Protein AF-A0A7Z3C483-F1 (afdb_monomer_lite)

Radius of gyration: 14.47 Å; chains: 1; bounding box: 39×28×50 Å

Foldseek 3Di:
DDPPLPPADEDDPPFDWDFLVVLQVVLCVVPVDHDDSVLLVVQCVVSVHYWDWDWDDPDVVDIDTTTIGGPVCSVSSSVSVVVVRVVVVVVD

Secondary structure (DSSP, 8-state):
--------PPPPTT--EEEHHHHHHHHHHHHS----THHHHHHHHHHT---EEEEEEEETTEEEEEEEEEGGGHHHHHHHHHHHHHHHHHT-

Structure (mmCIF, N/CA/C/O backbone):
data_AF-A0A7Z3C483-F1
#
_entry.id   AF-A0A7Z3C483-F1
#
loop_
_atom_site.group_PDB
_atom_site.id
_atom_site.type_symbol
_atom_site.label_atom_id
_atom_site.label_alt_id
_atom_site.label_comp_id
_atom_site.label_asym_id
_atom_site.label_entity_id
_atom_site.label_seq_id
_atom_site.pdbx_PDB_ins_co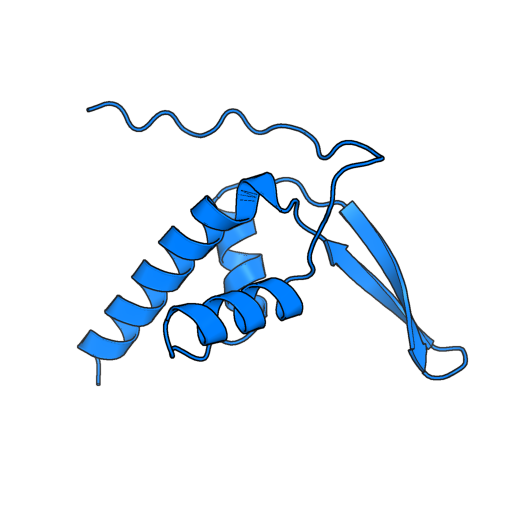de
_atom_site.Cartn_x
_atom_site.Cartn_y
_atom_site.Cartn_z
_atom_site.occupancy
_atom_site.B_iso_or_equiv
_atom_site.auth_seq_id
_atom_site.auth_comp_id
_atom_site.auth_asym_id
_atom_site.auth_atom_id
_atom_site.pdbx_PDB_model_num
ATOM 1 N N . MET A 1 1 ? 2.720 10.411 -25.802 1.00 40.12 1 MET A N 1
ATOM 2 C CA . MET A 1 1 ? 1.680 9.775 -24.967 1.00 40.12 1 MET A CA 1
ATOM 3 C C . MET A 1 1 ? 1.763 10.394 -23.585 1.00 40.12 1 MET A C 1
ATOM 5 O O . MET A 1 1 ? 2.707 10.119 -22.860 1.00 40.12 1 MET A O 1
ATOM 9 N N . THR A 1 2 ? 0.871 11.326 -23.266 1.00 37.53 2 THR A N 1
ATOM 10 C CA . THR A 1 2 ? 0.874 12.028 -21.979 1.00 37.53 2 THR A CA 1
ATOM 11 C C . THR A 1 2 ? 0.319 11.070 -20.931 1.00 37.53 2 THR A C 1
ATOM 13 O O . THR A 1 2 ? -0.877 10.782 -20.942 1.00 37.53 2 THR A O 1
ATOM 16 N N . GLN A 1 3 ? 1.180 10.523 -20.069 1.00 44.03 3 GLN A N 1
ATOM 17 C CA . GLN A 1 3 ? 0.726 9.835 -18.862 1.00 44.03 3 GLN A CA 1
ATOM 18 C C . GLN A 1 3 ? -0.049 10.869 -18.043 1.00 44.03 3 GLN A C 1
ATOM 20 O O . GLN A 1 3 ? 0.531 11.811 -17.508 1.00 44.03 3 GLN A O 1
ATOM 25 N N . LYS A 1 4 ? -1.382 10.760 -18.038 1.00 41.94 4 LYS A N 1
ATOM 26 C CA . LYS A 1 4 ? -2.223 11.528 -17.126 1.00 41.94 4 LYS A CA 1
ATOM 27 C C . LYS A 1 4 ? -1.846 11.067 -15.727 1.00 41.94 4 LYS A C 1
ATOM 29 O O . LYS A 1 4 ? -2.159 9.940 -15.360 1.00 41.94 4 LYS A O 1
ATOM 34 N N . THR A 1 5 ? -1.166 11.922 -14.970 1.00 50.47 5 THR A N 1
ATOM 35 C CA . THR A 1 5 ? -1.083 11.774 -13.518 1.00 50.47 5 THR A CA 1
ATOM 36 C C . THR A 1 5 ? -2.509 11.535 -13.018 1.00 50.47 5 THR A C 1
ATOM 38 O O . THR A 1 5 ? -3.387 12.331 -13.380 1.00 50.47 5 THR A O 1
ATOM 41 N N . PRO A 1 6 ? -2.794 10.439 -12.292 1.00 54.50 6 PRO A N 1
ATOM 42 C CA . PRO A 1 6 ? -4.140 10.204 -11.795 1.00 54.50 6 PRO A CA 1
ATOM 43 C C . PRO A 1 6 ? -4.551 11.424 -10.971 1.00 54.50 6 PRO A C 1
ATOM 45 O O . PRO A 1 6 ? -3.786 11.907 -10.138 1.00 54.50 6 PRO A O 1
ATOM 48 N N . ALA A 1 7 ? -5.727 11.982 -11.262 1.00 57.03 7 ALA A N 1
ATOM 49 C CA . ALA A 1 7 ? -6.278 13.044 -10.437 1.00 57.03 7 ALA A CA 1
ATOM 50 C C . ALA A 1 7 ? -6.473 12.457 -9.036 1.00 57.03 7 ALA A C 1
ATOM 52 O O . ALA A 1 7 ? -7.289 11.550 -8.866 1.00 57.03 7 ALA A O 1
ATOM 53 N N . PHE A 1 8 ? -5.675 12.916 -8.070 1.00 66.81 8 PHE A N 1
ATOM 54 C CA . PHE A 1 8 ? -5.706 12.389 -6.712 1.00 66.81 8 PHE A CA 1
ATOM 55 C C . PHE A 1 8 ? -7.077 12.653 -6.112 1.00 66.81 8 PHE A C 1
ATOM 57 O O . PHE A 1 8 ? -7.489 13.792 -5.891 1.00 66.81 8 PHE A O 1
ATOM 64 N N . ARG A 1 9 ? -7.809 11.563 -5.940 1.00 83.50 9 ARG A N 1
ATOM 65 C CA . ARG A 1 9 ? -9.148 11.530 -5.377 1.00 83.50 9 ARG A CA 1
ATOM 66 C C . ARG A 1 9 ? -9.038 11.230 -3.887 1.00 83.50 9 ARG A C 1
ATOM 68 O O . ARG A 1 9 ? -8.134 10.512 -3.470 1.00 83.50 9 ARG A O 1
ATOM 75 N N . SER A 1 10 ? -9.991 11.724 -3.113 1.00 86.06 10 SER A N 1
ATOM 76 C CA . SER A 1 10 ? -10.141 11.299 -1.724 1.00 86.06 10 SER A CA 1
ATOM 77 C C . SER A 1 10 ? -10.856 9.952 -1.643 1.00 86.06 10 SER A C 1
ATOM 79 O O . SER A 1 10 ? -11.753 9.673 -2.452 1.00 86.06 10 SER A O 1
ATOM 81 N N . ILE A 1 11 ? -10.483 9.136 -0.657 1.00 89.44 11 ILE A N 1
ATOM 82 C CA . ILE A 1 11 ? -11.164 7.863 -0.376 1.00 89.44 11 ILE A CA 1
ATOM 83 C C . ILE A 1 11 ? -12.574 8.148 0.162 1.00 89.44 11 ILE A C 1
ATOM 85 O O . ILE A 1 11 ? -12.760 8.964 1.067 1.00 89.44 11 ILE A O 1
ATOM 89 N N . LYS A 1 12 ? -13.591 7.480 -0.3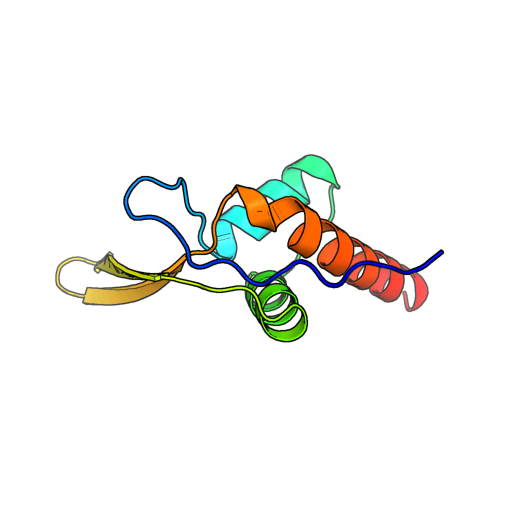95 1.00 89.19 12 LYS A N 1
ATOM 90 C CA . LYS A 1 12 ? -14.989 7.631 0.051 1.00 89.19 12 LYS A CA 1
ATOM 91 C C . LYS A 1 12 ? -15.289 6.730 1.255 1.00 89.19 12 LYS A C 1
ATOM 93 O O . LYS A 1 12 ? -14.703 5.667 1.406 1.00 89.19 12 LYS A O 1
ATOM 98 N N . SER A 1 13 ? -16.276 7.099 2.074 1.00 82.88 13 SER A N 1
ATOM 99 C CA . SER A 1 13 ? -16.645 6.380 3.312 1.00 82.88 13 SER A CA 1
ATOM 100 C C . SER A 1 13 ? -17.036 4.906 3.133 1.00 82.88 13 SER A C 1
ATOM 102 O O . SER A 1 13 ? -16.896 4.127 4.069 1.00 82.88 13 SER A O 1
ATOM 104 N N . HIS A 1 14 ? -17.548 4.524 1.961 1.00 87.94 14 HIS A N 1
ATOM 105 C CA . HIS A 1 14 ? -18.016 3.161 1.656 1.00 87.94 14 HIS A CA 1
ATOM 106 C C . HIS A 1 14 ? -17.072 2.397 0.731 1.00 87.94 14 HIS A C 1
ATOM 108 O O . HIS A 1 14 ? -17.427 1.356 0.187 1.00 87.94 14 HIS A O 1
ATOM 114 N N . GLU A 1 15 ? -15.902 2.964 0.480 1.00 91.06 15 GLU A N 1
ATOM 115 C CA . GLU A 1 15 ? -14.940 2.385 -0.425 1.00 91.06 15 GLU A CA 1
ATOM 116 C C . GLU A 1 15 ? -14.204 1.226 0.240 1.00 91.06 15 GLU A C 1
ATOM 118 O O . GLU A 1 15 ? -13.771 1.326 1.389 1.00 91.06 15 GLU A O 1
ATOM 123 N N . GLU A 1 16 ? -14.060 0.116 -0.483 1.00 95.19 16 GLU A N 1
ATOM 124 C CA . GLU A 1 16 ? -13.235 -0.987 -0.009 1.00 95.19 16 GLU A CA 1
ATOM 125 C C . GLU A 1 16 ? -11.772 -0.536 0.029 1.00 95.19 16 GLU A C 1
ATOM 127 O O . GLU A 1 16 ? -11.250 0.066 -0.915 1.00 95.19 16 GLU A O 1
ATOM 132 N N . THR A 1 17 ? -11.108 -0.821 1.145 1.00 96.31 17 THR A N 1
ATOM 133 C CA . THR A 1 17 ? -9.722 -0.422 1.373 1.00 96.31 17 THR A CA 1
ATOM 134 C C . THR A 1 17 ? -8.893 -1.605 1.831 1.00 96.31 17 THR A C 1
ATOM 136 O O . THR A 1 17 ? -9.407 -2.495 2.507 1.00 96.31 17 THR A O 1
ATOM 139 N N . LEU A 1 18 ? -7.600 -1.579 1.523 1.00 96.69 18 LEU A N 1
ATOM 140 C CA . LEU A 1 18 ? -6.610 -2.560 1.944 1.00 96.69 18 LEU A CA 1
ATOM 141 C C . LEU A 1 18 ? -5.445 -1.902 2.667 1.00 96.69 18 LEU A C 1
ATOM 143 O O . LEU A 1 18 ? -5.013 -0.799 2.334 1.00 96.69 18 LEU A O 1
ATOM 147 N N . SER A 1 19 ? -4.892 -2.616 3.634 1.00 96.31 19 SER A N 1
ATOM 148 C CA . SER A 1 19 ? -3.611 -2.287 4.238 1.00 96.31 19 SER A CA 1
ATOM 149 C C . SER A 1 19 ? -2.439 -2.585 3.305 1.00 96.31 19 SER A C 1
ATOM 151 O O . SER A 1 19 ? -2.542 -3.353 2.351 1.00 96.31 19 SER A O 1
ATOM 153 N N . ALA A 1 20 ? -1.276 -2.019 3.628 1.00 96.12 20 ALA A N 1
ATOM 154 C CA . ALA A 1 20 ? -0.037 -2.310 2.911 1.00 96.12 20 ALA A CA 1
ATOM 155 C C . ALA A 1 20 ? 0.321 -3.810 2.907 1.00 96.12 20 ALA A C 1
ATOM 157 O O . ALA A 1 20 ? 0.871 -4.288 1.919 1.00 96.12 20 ALA A O 1
ATOM 158 N N . THR A 1 21 ? -0.001 -4.540 3.982 1.00 96.06 21 THR A N 1
ATOM 159 C CA . THR A 1 21 ? 0.217 -5.992 4.079 1.00 96.06 21 THR A CA 1
ATOM 160 C C . THR A 1 21 ? -0.688 -6.746 3.109 1.00 96.06 21 THR A C 1
ATOM 162 O O . THR A 1 21 ? -0.188 -7.491 2.275 1.00 96.06 21 THR A O 1
ATOM 165 N N . GLU A 1 22 ? -1.993 -6.466 3.128 1.00 97.12 22 GLU A N 1
ATOM 166 C CA . GLU A 1 22 ? -2.957 -7.091 2.208 1.00 97.12 22 GLU A CA 1
ATOM 167 C C . GLU A 1 22 ? -2.600 -6.813 0.736 1.00 97.12 22 GLU A C 1
ATOM 169 O O . GLU A 1 22 ? -2.759 -7.675 -0.126 1.00 97.12 22 GLU A O 1
ATOM 174 N N . ILE A 1 23 ? -2.080 -5.618 0.432 1.00 97.69 23 ILE A N 1
ATOM 175 C CA . ILE A 1 23 ? -1.633 -5.260 -0.921 1.00 97.69 23 ILE A CA 1
ATOM 176 C C . ILE A 1 23 ? -0.446 -6.122 -1.360 1.00 97.69 23 ILE A C 1
ATOM 178 O O . ILE A 1 23 ? -0.463 -6.628 -2.482 1.00 97.69 23 ILE A O 1
ATOM 182 N N . VAL A 1 24 ? 0.581 -6.301 -0.517 1.00 96.94 24 VAL A N 1
ATOM 183 C CA . VAL A 1 24 ? 1.743 -7.124 -0.900 1.00 96.94 24 VAL A CA 1
ATOM 184 C C . VAL A 1 24 ? 1.413 -8.612 -0.953 1.00 96.94 24 VAL A C 1
ATOM 186 O O . VAL A 1 24 ? 1.922 -9.290 -1.836 1.00 96.94 24 VAL A O 1
ATOM 189 N N . GLU A 1 25 ? 0.517 -9.107 -0.097 1.00 97.50 25 GLU A N 1
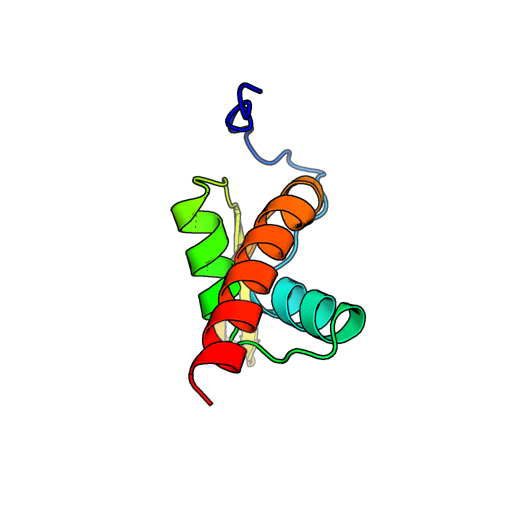ATOM 190 C CA . GLU A 1 25 ? 0.022 -10.489 -0.160 1.00 97.50 25 GLU A CA 1
ATOM 191 C C . GLU A 1 25 ? -0.729 -10.747 -1.472 1.00 97.50 25 GLU A C 1
ATOM 193 O O . GLU A 1 25 ? -0.472 -11.737 -2.158 1.00 97.50 25 GLU A O 1
ATOM 198 N N . ARG A 1 26 ? -1.612 -9.823 -1.881 1.00 97.38 26 ARG A N 1
ATOM 199 C CA . ARG A 1 26 ? -2.279 -9.903 -3.190 1.00 97.38 26 ARG A CA 1
ATOM 200 C C . ARG A 1 26 ? -1.272 -9.815 -4.340 1.00 97.38 26 ARG A C 1
ATOM 202 O O . ARG A 1 26 ? -1.413 -10.535 -5.323 1.00 97.38 26 ARG A O 1
ATOM 209 N N . PHE A 1 27 ? -0.265 -8.950 -4.232 1.00 96.81 27 PHE A N 1
ATOM 210 C CA . PHE A 1 27 ? 0.778 -8.817 -5.251 1.00 96.81 27 PHE A CA 1
ATOM 211 C C . PHE A 1 27 ? 1.591 -10.109 -5.400 1.00 96.81 27 PHE A C 1
ATOM 213 O O . PHE A 1 27 ? 1.818 -10.563 -6.522 1.00 96.81 27 PHE A O 1
ATOM 220 N N . GLU A 1 28 ? 1.988 -10.727 -4.288 1.00 96.81 28 GLU A N 1
ATOM 221 C CA . GLU A 1 28 ? 2.700 -12.004 -4.267 1.00 96.81 28 GLU A CA 1
ATOM 222 C C . GLU A 1 28 ? 1.844 -13.124 -4.868 1.00 96.81 28 GLU A C 1
ATOM 224 O O . GLU A 1 28 ? 2.330 -13.864 -5.719 1.00 96.81 28 GLU A O 1
ATOM 229 N N . ALA A 1 29 ? 0.554 -13.193 -4.530 1.00 96.75 29 ALA A N 1
ATOM 230 C CA . ALA A 1 29 ? -0.362 -14.180 -5.104 1.00 96.75 29 ALA A CA 1
ATOM 231 C C . ALA A 1 29 ? -0.505 -14.059 -6.635 1.00 96.75 29 ALA A C 1
ATOM 233 O O . ALA A 1 29 ? -0.687 -15.065 -7.318 1.00 96.75 29 ALA A O 1
ATOM 234 N N . VAL A 1 30 ? -0.417 -12.841 -7.182 1.00 95.12 30 VAL A N 1
ATOM 235 C CA . VAL A 1 30 ? -0.540 -12.585 -8.629 1.00 95.12 30 VAL A CA 1
ATOM 236 C C . VAL A 1 30 ? 0.784 -12.777 -9.372 1.00 95.12 30 VAL A C 1
ATOM 238 O O . VAL A 1 30 ? 0.786 -13.222 -10.518 1.00 95.12 30 VAL A O 1
ATOM 241 N N . THR A 1 31 ? 1.911 -12.415 -8.758 1.00 93.31 31 THR A N 1
ATOM 242 C CA . THR A 1 31 ? 3.210 -12.318 -9.452 1.00 93.31 31 THR A CA 1
ATOM 243 C C . THR A 1 31 ? 4.223 -13.384 -9.043 1.00 93.31 31 THR A C 1
ATOM 245 O O . THR A 1 31 ? 5.214 -13.576 -9.743 1.00 93.31 31 THR A O 1
ATOM 248 N N . GLY A 1 32 ? 4.012 -14.057 -7.911 1.00 93.62 32 GLY A N 1
ATOM 249 C CA . GLY A 1 32 ? 4.996 -14.927 -7.265 1.00 93.62 32 GLY A CA 1
ATOM 250 C C . GLY A 1 32 ? 6.155 -14.176 -6.597 1.00 93.62 32 GLY A C 1
ATOM 251 O O . GLY A 1 32 ? 7.075 -14.807 -6.082 1.00 93.62 32 GLY A O 1
ATOM 252 N N . CYS A 1 33 ? 6.151 -12.839 -6.604 1.00 90.88 33 CYS A N 1
ATOM 253 C CA . CYS A 1 33 ? 7.215 -12.028 -6.023 1.00 90.88 33 CYS A CA 1
ATOM 254 C C . CYS A 1 33 ? 6.846 -11.555 -4.615 1.00 90.88 33 CYS A C 1
ATOM 256 O O . CYS A 1 33 ? 5.971 -10.705 -4.450 1.00 90.88 33 CYS A O 1
ATOM 258 N N . SER A 1 34 ? 7.581 -12.033 -3.609 1.00 93.25 34 SER A N 1
ATOM 259 C CA . SER A 1 34 ? 7.409 -11.567 -2.233 1.00 93.25 34 SER A CA 1
ATOM 260 C C . SER A 1 34 ? 8.123 -10.232 -1.997 1.00 93.25 34 SER A C 1
ATOM 262 O O . SER A 1 34 ? 9.316 -10.068 -2.283 1.00 93.25 34 SER A O 1
ATOM 264 N N . LEU A 1 35 ? 7.391 -9.253 -1.465 1.00 94.25 35 LEU A N 1
ATOM 265 C CA . LEU A 1 35 ? 7.893 -7.923 -1.126 1.00 94.25 35 LEU A CA 1
ATOM 266 C C . LEU A 1 35 ? 7.441 -7.530 0.281 1.00 94.25 35 LEU A C 1
ATOM 268 O O . LEU A 1 35 ? 6.314 -7.775 0.689 1.00 94.25 35 LEU A O 1
ATOM 272 N N . HIS A 1 36 ? 8.307 -6.827 1.012 1.00 95.88 36 HIS A N 1
ATOM 273 C CA . HIS A 1 36 ? 7.958 -6.310 2.337 1.00 95.88 36 HIS A CA 1
ATOM 274 C C . HIS A 1 36 ? 6.817 -5.263 2.256 1.00 95.88 36 HIS A C 1
ATOM 276 O O . HIS A 1 36 ? 6.873 -4.416 1.356 1.00 95.88 36 HIS A O 1
ATOM 282 N N . PRO A 1 37 ? 5.848 -5.226 3.201 1.00 95.06 37 PRO A N 1
ATOM 283 C CA . PRO A 1 37 ? 4.711 -4.290 3.188 1.00 95.06 37 PRO A CA 1
ATOM 284 C C . PRO A 1 37 ? 5.085 -2.806 3.062 1.00 95.06 37 PRO A C 1
ATOM 286 O O . PRO A 1 37 ? 4.372 -2.024 2.434 1.00 95.06 37 PRO A O 1
ATOM 289 N N . THR A 1 38 ? 6.240 -2.393 3.596 1.00 95.56 38 THR A N 1
ATOM 290 C CA . THR A 1 38 ? 6.729 -1.008 3.426 1.00 95.56 38 THR A CA 1
ATOM 291 C C . THR A 1 38 ? 6.917 -0.613 1.962 1.00 95.56 38 THR A C 1
ATOM 293 O O . THR A 1 38 ? 6.817 0.572 1.657 1.00 95.56 38 THR A O 1
ATOM 296 N N . ASN A 1 39 ? 7.132 -1.561 1.043 1.00 96.31 39 ASN A N 1
ATOM 297 C CA . ASN A 1 39 ? 7.213 -1.261 -0.387 1.00 96.31 39 ASN A CA 1
ATOM 298 C C . ASN A 1 39 ? 5.873 -0.758 -0.936 1.00 96.31 39 ASN A C 1
ATOM 300 O O . ASN A 1 39 ? 5.877 0.200 -1.703 1.00 96.31 39 ASN A O 1
ATOM 304 N N . ALA A 1 40 ? 4.740 -1.330 -0.509 1.00 96.44 40 ALA A N 1
ATOM 305 C CA . ALA A 1 40 ? 3.417 -0.854 -0.917 1.00 96.44 40 ALA A CA 1
ATOM 306 C C . ALA A 1 40 ? 3.139 0.551 -0.363 1.00 96.44 40 ALA A C 1
ATOM 308 O O . ALA A 1 40 ? 2.735 1.441 -1.110 1.00 96.44 40 ALA A O 1
ATOM 309 N N . GLY A 1 41 ? 3.452 0.793 0.916 1.00 94.94 41 GLY A N 1
ATOM 310 C CA . GLY A 1 41 ? 3.315 2.125 1.518 1.00 94.94 41 GLY A CA 1
ATOM 311 C C . GLY A 1 41 ? 4.209 3.183 0.855 1.00 94.94 41 GLY A C 1
ATOM 312 O O . GLY A 1 41 ? 3.773 4.309 0.613 1.00 94.94 41 GLY A O 1
ATOM 313 N N . ASN A 1 42 ? 5.445 2.820 0.501 1.00 96.31 42 ASN A N 1
ATOM 314 C CA . ASN A 1 42 ? 6.363 3.698 -0.226 1.00 96.31 42 ASN A CA 1
ATOM 315 C C . ASN A 1 42 ? 5.893 3.957 -1.660 1.00 96.31 42 ASN A C 1
ATOM 317 O O . ASN A 1 42 ? 5.961 5.097 -2.116 1.00 96.31 42 ASN A O 1
ATOM 321 N N . ALA A 1 43 ? 5.393 2.934 -2.356 1.00 95.62 43 ALA A N 1
ATOM 322 C CA . ALA A 1 43 ? 4.814 3.081 -3.685 1.00 95.62 43 ALA A CA 1
ATOM 323 C C . ALA A 1 43 ? 3.623 4.046 -3.653 1.00 95.62 43 ALA A C 1
ATOM 325 O O . ALA A 1 43 ? 3.617 5.012 -4.411 1.00 95.62 43 ALA A O 1
ATOM 326 N N . ALA A 1 44 ? 2.688 3.864 -2.716 1.00 94.62 44 ALA A N 1
ATOM 327 C CA . ALA A 1 44 ? 1.553 4.765 -2.534 1.00 94.62 44 ALA A CA 1
ATOM 328 C C . ALA A 1 44 ? 1.991 6.208 -2.228 1.00 94.62 44 ALA A C 1
ATOM 330 O O . ALA A 1 44 ? 1.481 7.149 -2.832 1.00 94.62 44 ALA A O 1
ATOM 331 N N . LYS A 1 45 ? 3.000 6.392 -1.362 1.00 93.94 45 LYS A N 1
ATOM 332 C CA . LYS A 1 45 ? 3.575 7.713 -1.056 1.00 93.94 45 LYS A CA 1
ATOM 333 C C . LYS A 1 45 ? 4.195 8.381 -2.284 1.00 93.94 45 LYS A C 1
ATOM 335 O O . LYS A 1 45 ? 3.969 9.564 -2.505 1.00 93.94 45 LYS A O 1
ATOM 340 N N . VAL A 1 46 ? 4.984 7.645 -3.067 1.00 93.44 46 VAL A N 1
ATOM 341 C CA . VAL A 1 46 ? 5.616 8.158 -4.297 1.00 93.44 46 VAL A CA 1
ATOM 342 C C . VAL A 1 46 ? 4.566 8.502 -5.349 1.00 93.44 46 VAL A C 1
ATOM 344 O O . VAL A 1 46 ? 4.739 9.454 -6.105 1.00 93.44 46 VAL A O 1
ATOM 347 N N . LEU A 1 47 ? 3.490 7.722 -5.398 1.00 91.44 47 LEU A N 1
ATOM 348 C CA . LEU A 1 47 ? 2.358 7.985 -6.269 1.00 91.44 47 LEU A CA 1
ATOM 349 C C . LEU A 1 47 ? 1.509 9.156 -5.779 1.00 91.44 47 LEU A C 1
ATOM 351 O O . LEU A 1 47 ? 0.810 9.702 -6.607 1.00 91.44 47 LEU A O 1
ATOM 355 N N . GLY A 1 48 ? 1.581 9.567 -4.509 1.00 92.25 48 GLY A N 1
ATOM 356 C CA . GLY A 1 48 ? 0.737 10.631 -3.953 1.00 92.25 48 GLY A CA 1
ATOM 357 C C . GLY A 1 48 ? -0.693 10.182 -3.641 1.00 92.25 48 GLY A C 1
ATOM 358 O O . GLY A 1 48 ? -1.601 11.007 -3.640 1.00 92.25 48 GLY A O 1
ATOM 359 N N . LEU A 1 49 ? -0.904 8.883 -3.410 1.00 91.94 49 LEU A N 1
ATOM 360 C CA . LEU A 1 49 ? -2.227 8.323 -3.134 1.00 91.94 49 LEU A CA 1
ATOM 361 C C . LEU A 1 49 ? -2.716 8.693 -1.732 1.00 91.94 49 LEU A C 1
ATOM 363 O O . LEU A 1 49 ? -1.940 8.703 -0.771 1.00 91.94 49 LEU A O 1
ATOM 367 N N . ASP A 1 50 ? -4.019 8.951 -1.635 1.00 93.19 50 ASP A N 1
ATOM 368 C CA . ASP A 1 50 ? -4.695 9.190 -0.366 1.00 93.19 50 ASP A CA 1
ATOM 369 C C . ASP A 1 50 ? -4.764 7.903 0.474 1.00 93.19 50 ASP A C 1
ATOM 371 O O . ASP A 1 50 ? -4.667 6.782 -0.040 1.00 93.19 50 ASP A O 1
ATOM 375 N N . TYR A 1 51 ? -4.916 8.063 1.784 1.00 94.44 51 TYR A N 1
ATOM 376 C CA . TYR A 1 51 ? -5.114 6.955 2.708 1.00 94.44 51 TYR A CA 1
ATOM 377 C C . TYR A 1 51 ? -6.027 7.367 3.855 1.00 94.44 51 TYR A C 1
ATOM 379 O O . TYR A 1 51 ? -6.025 8.512 4.301 1.00 94.44 51 TYR A O 1
ATOM 387 N N . ILE A 1 52 ? -6.753 6.393 4.393 1.00 94.81 52 ILE A N 1
ATOM 388 C CA . ILE A 1 52 ? -7.461 6.550 5.663 1.00 94.81 52 ILE A CA 1
ATOM 389 C C . ILE A 1 52 ? -6.699 5.834 6.773 1.00 94.81 52 ILE A C 1
ATOM 391 O O . ILE A 1 52 ? -6.002 4.844 6.541 1.00 94.81 52 ILE A O 1
ATOM 395 N N . GLU A 1 53 ? -6.836 6.334 7.993 1.00 94.94 53 GLU A N 1
ATOM 396 C CA . GLU A 1 53 ? -6.282 5.705 9.186 1.00 94.94 53 GLU A CA 1
ATOM 397 C C . GLU A 1 53 ? -7.379 4.944 9.923 1.00 94.94 53 GLU A C 1
ATOM 399 O O . GLU A 1 53 ? -8.408 5.507 10.296 1.00 94.94 53 GLU A O 1
ATOM 404 N N . VAL A 1 54 ? -7.154 3.651 10.140 1.00 91.94 54 VAL A N 1
ATOM 405 C CA . VAL A 1 54 ? -8.074 2.774 10.863 1.00 91.94 54 VAL A CA 1
ATOM 406 C C . VAL A 1 54 ? -7.387 2.281 12.126 1.00 91.94 54 VAL A C 1
ATOM 408 O O . VAL A 1 54 ? -6.264 1.779 12.082 1.00 91.94 54 VAL A O 1
ATOM 411 N N . LYS A 1 55 ? -8.059 2.432 13.270 1.00 93.44 55 LYS A N 1
ATOM 412 C CA . LYS A 1 55 ? -7.602 1.846 14.531 1.00 93.44 55 LYS A CA 1
ATOM 413 C C . LYS A 1 55 ? -7.967 0.368 14.547 1.00 93.44 55 LYS A C 1
ATOM 415 O O . LYS A 1 55 ? -9.138 0.028 14.407 1.00 93.44 55 LYS A O 1
ATOM 420 N N . GLN A 1 56 ? -6.973 -0.484 14.742 1.00 87.94 56 GLN A N 1
ATOM 421 C CA . GLN A 1 56 ? -7.141 -1.926 14.831 1.00 87.94 56 GLN A CA 1
ATOM 422 C C . GLN A 1 56 ? -6.535 -2.430 16.137 1.00 87.94 56 GLN A C 1
ATOM 424 O O . GLN A 1 56 ? -5.412 -2.071 16.489 1.00 87.94 56 GLN A O 1
ATOM 429 N N . GLU A 1 57 ? -7.272 -3.271 16.850 1.00 90.31 57 GLU A N 1
ATOM 430 C CA . GLU A 1 57 ? -6.744 -3.998 17.999 1.00 90.31 57 GLU A CA 1
ATOM 431 C C . GLU A 1 57 ? -5.891 -5.173 17.499 1.00 90.31 57 GLU A C 1
ATOM 433 O O . GLU A 1 57 ? -6.359 -5.991 16.708 1.00 90.31 57 GLU A O 1
ATOM 438 N N . VAL A 1 58 ? -4.621 -5.225 17.908 1.00 86.00 58 VAL A N 1
ATOM 439 C CA . VAL A 1 58 ? -3.666 -6.271 17.482 1.00 86.00 58 VAL A CA 1
ATOM 440 C C . VAL A 1 58 ? -3.484 -7.361 18.533 1.00 86.00 58 VAL A C 1
ATOM 442 O O . VAL A 1 58 ? -3.276 -8.520 18.195 1.00 86.00 58 VAL A O 1
ATOM 445 N N . THR A 1 59 ? -3.610 -6.986 19.802 1.00 86.12 59 THR A N 1
ATOM 446 C CA . THR A 1 59 ? -3.582 -7.863 20.975 1.00 86.12 59 THR A CA 1
ATOM 447 C C . THR A 1 59 ? -4.534 -7.253 21.994 1.00 86.12 59 THR A C 1
ATOM 449 O O . THR A 1 59 ? -4.690 -6.038 21.985 1.00 86.12 59 THR A O 1
ATOM 452 N N . SER A 1 60 ? -5.136 -8.051 22.880 1.00 89.31 60 SER A N 1
ATOM 453 C CA . SER A 1 60 ? -6.044 -7.571 23.936 1.00 89.31 60 SER A CA 1
ATOM 454 C C . SER A 1 60 ? -5.527 -6.291 24.617 1.00 89.31 60 SER A C 1
ATOM 456 O O . SER A 1 60 ? -4.549 -6.334 25.365 1.00 89.31 60 SER A O 1
ATOM 458 N N . GLY A 1 61 ? -6.184 -5.158 24.357 1.00 87.19 61 GLY A N 1
ATOM 459 C CA . GLY A 1 61 ? -5.852 -3.838 24.904 1.00 87.19 61 GLY A CA 1
ATOM 460 C C . GLY A 1 61 ? -4.779 -3.034 24.152 1.00 87.19 61 GLY A C 1
ATOM 461 O O . GLY A 1 61 ? -4.533 -1.880 24.504 1.00 87.19 61 GLY A O 1
ATOM 462 N N . VAL A 1 62 ? -4.157 -3.588 23.110 1.00 89.88 62 VAL A N 1
ATOM 463 C CA . VAL A 1 62 ? -3.141 -2.931 22.274 1.00 89.88 62 VAL A CA 1
ATOM 464 C C . VAL A 1 62 ? -3.745 -2.556 20.928 1.00 89.88 62 VAL A C 1
ATOM 466 O O . VAL A 1 62 ? -4.072 -3.410 20.103 1.00 89.88 62 VAL A O 1
ATOM 469 N N . TRP A 1 63 ? -3.831 -1.252 20.691 1.00 90.25 63 TRP A N 1
ATOM 470 C CA . TRP A 1 63 ? -4.353 -0.674 19.459 1.00 90.25 63 TRP A CA 1
ATOM 471 C C . TRP A 1 63 ? -3.217 -0.143 18.597 1.00 90.25 63 TRP A C 1
ATOM 473 O O . TRP A 1 63 ? -2.320 0.542 19.087 1.00 90.25 63 TRP A O 1
ATOM 483 N N . THR A 1 64 ? -3.288 -0.413 17.300 1.00 91.25 64 THR A N 1
ATOM 484 C CA . THR A 1 64 ? -2.417 0.190 16.294 1.00 91.25 64 THR A CA 1
ATOM 485 C C . THR A 1 64 ? -3.231 1.024 15.318 1.00 91.25 64 THR A C 1
ATOM 487 O O . THR A 1 64 ? -4.423 0.787 15.112 1.00 91.25 64 THR A O 1
ATOM 490 N N . VAL A 1 65 ? -2.583 2.012 14.710 1.00 92.38 65 VAL A N 1
ATOM 491 C CA . VAL A 1 65 ? -3.153 2.777 13.603 1.00 92.38 65 VAL A CA 1
ATOM 492 C C . VAL A 1 65 ? -2.603 2.196 12.311 1.00 92.38 65 VAL A C 1
ATOM 494 O O . VAL A 1 65 ? -1.398 2.232 12.062 1.00 92.38 65 VAL A O 1
ATOM 497 N N . GLN A 1 66 ? -3.492 1.657 11.486 1.00 92.50 66 GLN A N 1
ATOM 498 C CA . GLN A 1 66 ? -3.152 1.097 10.191 1.00 92.50 66 GLN A CA 1
ATOM 499 C C . GLN A 1 66 ? -3.613 2.042 9.081 1.00 92.50 66 GLN A C 1
ATOM 501 O O . GLN A 1 66 ? -4.768 2.467 9.046 1.00 92.50 66 GLN A O 1
ATOM 506 N N . LYS A 1 67 ? -2.710 2.349 8.147 1.00 94.75 67 LYS A N 1
ATOM 507 C CA . LYS A 1 67 ? -3.060 3.063 6.915 1.00 94.75 67 LYS A CA 1
ATOM 508 C C . LYS A 1 67 ? -3.729 2.099 5.948 1.00 94.75 67 LYS A C 1
ATOM 510 O O . LYS A 1 67 ? -3.182 1.022 5.689 1.00 94.75 67 LYS A O 1
ATOM 515 N N . ARG A 1 68 ? -4.877 2.497 5.406 1.00 95.44 68 ARG A N 1
ATOM 516 C CA . ARG A 1 68 ? -5.596 1.749 4.377 1.00 95.44 68 ARG A CA 1
ATOM 517 C C . ARG A 1 68 ? -5.744 2.591 3.116 1.00 95.44 68 ARG A C 1
ATOM 519 O O . ARG A 1 68 ? -6.085 3.771 3.178 1.00 95.44 68 ARG A O 1
ATOM 526 N N . TYR A 1 69 ? -5.470 1.957 1.989 1.00 95.12 69 TYR A N 1
ATOM 527 C CA . TYR A 1 69 ? -5.514 2.523 0.648 1.00 95.12 69 TYR A CA 1
ATOM 528 C C . TYR A 1 69 ? -6.721 1.956 -0.074 1.00 95.12 69 TYR A C 1
ATOM 530 O O . TYR A 1 69 ? -7.119 0.822 0.189 1.00 95.12 69 TYR A O 1
ATOM 538 N N . SER A 1 70 ? -7.314 2.716 -0.981 1.00 95.62 70 SER A N 1
ATOM 539 C CA . SER A 1 70 ? -8.448 2.196 -1.730 1.00 95.62 70 SER A CA 1
ATOM 540 C C . SER A 1 70 ? -8.054 1.059 -2.674 1.00 95.62 70 SER A C 1
ATOM 542 O O . SER A 1 70 ? -6.999 1.091 -3.310 1.00 95.62 70 SER A O 1
ATOM 544 N N . ILE A 1 71 ? -8.981 0.109 -2.833 1.00 95.25 71 ILE A N 1
ATOM 545 C CA . ILE A 1 71 ? -8.917 -0.936 -3.851 1.00 95.25 71 ILE A CA 1
ATOM 546 C C . ILE A 1 71 ? -8.782 -0.397 -5.284 1.00 95.25 71 ILE A C 1
ATOM 548 O O . ILE A 1 71 ? -8.114 -1.020 -6.102 1.00 95.25 71 ILE A O 1
ATOM 552 N N . LEU A 1 72 ? -9.359 0.771 -5.584 1.00 93.62 72 LEU A N 1
ATOM 553 C CA . LEU A 1 72 ? -9.319 1.373 -6.921 1.00 93.62 72 LEU A CA 1
ATOM 554 C C . LEU A 1 72 ? -7.925 1.886 -7.294 1.00 93.62 72 LEU A C 1
ATOM 556 O O . LEU A 1 72 ? -7.641 2.064 -8.475 1.00 93.62 72 LEU A O 1
ATOM 560 N N . ASP A 1 73 ? -7.062 2.127 -6.304 1.00 93.00 73 ASP A N 1
ATOM 561 C CA . ASP A 1 73 ? -5.714 2.643 -6.537 1.00 93.00 73 ASP A CA 1
ATOM 562 C C . ASP A 1 73 ? -4.643 1.533 -6.522 1.00 93.00 73 ASP A C 1
ATOM 564 O O . ASP A 1 73 ? -3.460 1.804 -6.750 1.00 93.00 73 ASP A O 1
ATOM 568 N N . ILE A 1 74 ? -5.035 0.275 -6.270 1.00 92.75 74 ILE A N 1
ATOM 569 C CA . ILE A 1 74 ? -4.105 -0.859 -6.140 1.00 92.75 74 ILE A CA 1
ATOM 570 C C . ILE A 1 74 ? -3.345 -1.123 -7.430 1.00 92.75 74 ILE A C 1
ATOM 572 O O . ILE A 1 74 ? -2.150 -1.399 -7.358 1.00 92.75 74 ILE A O 1
ATOM 576 N N . ASP A 1 75 ? -3.990 -1.007 -8.590 1.00 93.50 75 ASP A N 1
ATOM 577 C CA . ASP A 1 75 ? -3.339 -1.288 -9.872 1.00 93.50 75 ASP A CA 1
ATOM 578 C C . ASP A 1 75 ? -2.117 -0.379 -10.085 1.00 93.50 75 ASP A C 1
ATOM 580 O O . ASP A 1 75 ? -1.044 -0.845 -10.470 1.00 93.50 75 ASP A O 1
ATOM 584 N N . PHE A 1 76 ? -2.216 0.900 -9.702 1.00 94.25 76 PHE A N 1
ATOM 585 C CA . PHE A 1 76 ? -1.083 1.829 -9.748 1.00 94.25 76 PHE A CA 1
ATOM 586 C C . PHE A 1 76 ? 0.031 1.432 -8.770 1.00 94.25 76 PHE A C 1
ATOM 588 O O . PHE A 1 76 ? 1.220 1.538 -9.089 1.00 94.25 76 PHE A O 1
ATOM 595 N N . ILE A 1 77 ? -0.334 0.962 -7.572 1.00 95.31 77 ILE A N 1
ATOM 596 C CA . ILE A 1 77 ? 0.633 0.450 -6.593 1.00 95.31 77 ILE A CA 1
ATOM 597 C C . ILE A 1 77 ? 1.328 -0.798 -7.156 1.00 95.31 77 ILE A C 1
ATOM 599 O O . ILE A 1 77 ? 2.551 -0.902 -7.070 1.00 95.31 77 ILE A O 1
ATOM 603 N N . PHE A 1 78 ? 0.587 -1.707 -7.788 1.00 96.00 78 PHE A N 1
ATOM 604 C CA . PHE A 1 78 ? 1.109 -2.931 -8.396 1.00 96.00 78 PHE A CA 1
ATOM 605 C C . PHE A 1 78 ? 2.106 -2.640 -9.515 1.00 96.00 78 PHE A C 1
ATOM 607 O O . PHE A 1 78 ? 3.172 -3.254 -9.538 1.00 96.00 78 PHE A O 1
ATOM 614 N N . GLU A 1 79 ? 1.826 -1.679 -10.397 1.00 95.00 79 GLU A N 1
ATOM 615 C CA . GLU A 1 79 ? 2.774 -1.264 -11.441 1.00 95.00 79 GLU A CA 1
ATOM 616 C C . GLU A 1 79 ? 4.121 -0.824 -10.846 1.00 95.00 79 GLU A C 1
ATOM 618 O O . GLU A 1 79 ? 5.192 -1.215 -11.324 1.00 95.00 79 GLU A O 1
ATOM 623 N N . ARG A 1 80 ? 4.085 -0.058 -9.749 1.00 94.94 80 ARG A N 1
ATOM 624 C CA . ARG A 1 80 ? 5.294 0.370 -9.030 1.00 94.94 80 ARG A CA 1
ATOM 625 C C . ARG A 1 80 ? 6.011 -0.787 -8.340 1.00 94.94 80 ARG A C 1
ATOM 627 O O . ARG A 1 80 ? 7.240 -0.840 -8.384 1.00 94.94 80 ARG A O 1
ATOM 634 N N . LEU A 1 81 ? 5.271 -1.698 -7.709 1.00 95.75 81 LEU A N 1
ATOM 635 C CA . LEU A 1 81 ? 5.838 -2.887 -7.067 1.00 95.75 81 LEU A CA 1
ATOM 636 C C . LEU A 1 81 ? 6.493 -3.818 -8.089 1.00 95.75 81 LEU A C 1
ATOM 638 O O . LEU A 1 81 ? 7.593 -4.308 -7.842 1.00 95.75 81 LEU A O 1
ATOM 642 N N . LYS A 1 82 ? 5.881 -3.986 -9.264 1.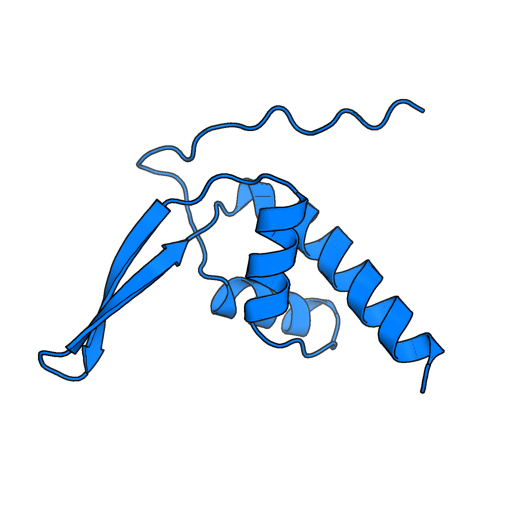00 95.12 82 LYS A N 1
ATOM 643 C CA . LYS A 1 82 ? 6.451 -4.752 -10.373 1.00 95.12 82 LYS A CA 1
ATOM 644 C C . LYS A 1 82 ? 7.768 -4.147 -10.850 1.00 95.12 82 LYS A C 1
ATOM 646 O O . LYS A 1 82 ? 8.768 -4.851 -10.901 1.00 95.12 82 LYS A O 1
ATOM 651 N N . ALA A 1 83 ? 7.814 -2.832 -11.079 1.00 92.75 83 ALA A N 1
ATOM 652 C CA . ALA A 1 83 ? 9.058 -2.152 -11.445 1.00 92.75 83 ALA A CA 1
ATOM 653 C C . ALA A 1 83 ? 10.162 -2.317 -10.379 1.00 92.75 83 ALA A C 1
ATOM 655 O O . ALA A 1 83 ? 11.343 -2.429 -10.710 1.00 92.75 83 ALA A O 1
ATOM 656 N N . LEU A 1 84 ? 9.796 -2.345 -9.092 1.00 91.50 84 LEU A N 1
ATOM 657 C CA . LEU A 1 84 ? 10.737 -2.612 -8.003 1.00 91.50 84 LEU A CA 1
ATOM 658 C C . LEU A 1 84 ? 11.243 -4.063 -8.021 1.00 91.50 84 LEU A C 1
ATOM 660 O O . LEU A 1 84 ? 12.445 -4.281 -7.866 1.00 91.50 84 LEU A O 1
ATOM 664 N N . ALA A 1 85 ? 10.349 -5.037 -8.198 1.00 91.56 85 ALA A N 1
ATOM 665 C CA . ALA A 1 85 ? 10.693 -6.455 -8.275 1.00 91.56 85 ALA A CA 1
ATOM 666 C C . ALA A 1 85 ? 11.604 -6.748 -9.478 1.00 91.56 85 AL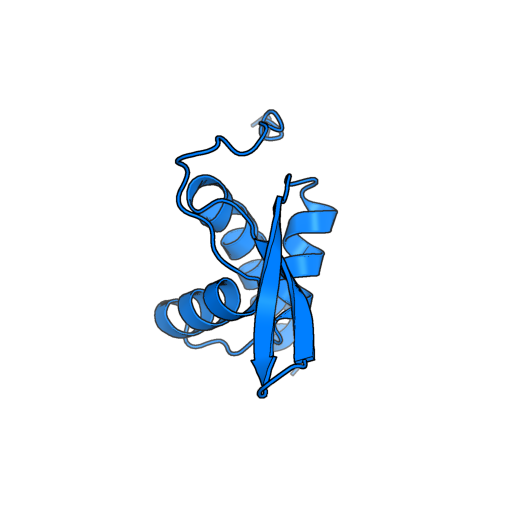A A C 1
ATOM 668 O O . ALA A 1 85 ? 12.662 -7.354 -9.308 1.00 91.56 85 ALA A O 1
ATOM 669 N N . ASP A 1 86 ? 11.262 -6.216 -10.654 1.00 90.69 86 ASP A N 1
ATOM 670 C CA . ASP A 1 86 ? 12.046 -6.361 -11.884 1.00 90.69 86 ASP A CA 1
ATOM 671 C C . ASP A 1 86 ? 13.455 -5.774 -11.726 1.00 90.69 86 ASP A C 1
ATOM 673 O O . ASP A 1 86 ? 14.437 -6.365 -12.173 1.00 90.69 86 ASP A O 1
ATOM 677 N N . ASN A 1 87 ? 13.583 -4.624 -11.055 1.00 87.25 87 ASN A N 1
ATOM 678 C CA . ASN A 1 87 ? 14.894 -4.047 -10.765 1.00 87.25 87 ASN A CA 1
ATOM 679 C C . ASN A 1 87 ? 15.704 -4.928 -9.811 1.00 87.25 87 ASN A C 1
ATOM 681 O O . ASN A 1 87 ? 16.887 -5.130 -10.052 1.00 87.25 87 ASN A O 1
ATOM 685 N N . ARG A 1 88 ? 15.096 -5.493 -8.760 1.00 84.00 88 ARG A N 1
ATOM 686 C CA . ARG A 1 88 ? 15.800 -6.403 -7.838 1.00 84.00 88 ARG A CA 1
ATOM 687 C C . ARG A 1 88 ? 16.310 -7.658 -8.542 1.00 84.00 88 ARG A C 1
ATOM 689 O O . ARG A 1 88 ? 17.438 -8.055 -8.280 1.00 84.00 88 ARG A O 1
ATOM 696 N N . ALA A 1 89 ? 15.524 -8.224 -9.456 1.00 77.31 89 ALA A N 1
ATOM 697 C CA . ALA A 1 89 ? 15.917 -9.396 -10.236 1.00 77.31 89 ALA A CA 1
ATOM 698 C C . ALA A 1 89 ? 17.105 -9.130 -11.181 1.00 77.31 89 ALA A C 1
ATOM 700 O O . ALA A 1 89 ? 17.832 -10.054 -11.513 1.00 77.31 89 ALA A O 1
ATOM 701 N N . ARG A 1 90 ? 17.326 -7.878 -11.610 1.00 72.12 90 ARG A N 1
ATOM 702 C CA . ARG A 1 90 ? 18.455 -7.505 -12.486 1.00 72.12 90 ARG A CA 1
ATOM 703 C C . ARG A 1 90 ? 19.800 -7.375 -11.768 1.00 72.12 90 ARG A C 1
ATOM 705 O O . ARG A 1 90 ? 20.825 -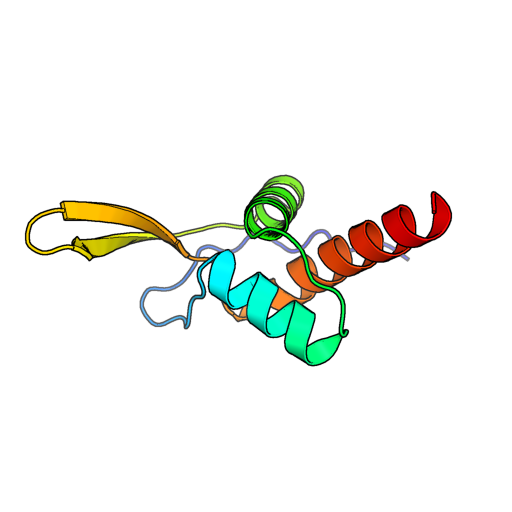7.357 -12.440 1.00 72.12 90 ARG A O 1
ATOM 712 N N . TYR A 1 91 ? 19.794 -7.204 -10.447 1.00 61.88 91 TYR A N 1
ATOM 713 C CA . TYR A 1 91 ? 21.005 -7.032 -9.632 1.00 61.88 91 TYR A CA 1
ATOM 714 C C . TYR A 1 91 ? 21.362 -8.285 -8.815 1.00 61.88 91 TYR A C 1
ATOM 716 O O . TYR A 1 91 ? 22.247 -8.214 -7.960 1.00 61.88 91 TYR A O 1
ATOM 724 N N . GLN A 1 92 ? 20.666 -9.399 -9.057 1.00 51.94 92 GLN A N 1
ATOM 725 C CA . GLN A 1 92 ? 21.033 -10.740 -8.594 1.00 51.94 92 GLN A CA 1
ATOM 726 C C . GLN A 1 92 ? 21.765 -11.479 -9.712 1.00 51.94 92 GLN A C 1
ATOM 728 O O . GLN A 1 92 ? 22.711 -12.221 -9.374 1.00 51.94 92 GLN A O 1
#

pLDDT: mean 88.07, std 14.07, range [37.53, 97.69]

Sequence (92 aa):
MTQKTPAFRSIKSHEETLSATEIVERFEAVTGCSLHPTNAGNAAKVLGLDYIEVKQEVTSGVWTVQKRYSILDIDFIFERLKALADNRARYQ

Organism: Pseudomonas fluorescens (NCBI:txid294)